Protein AF-A0A7S3PU20-F1 (afdb_monomer_lite)

Organism: NCBI:txid122233

Foldseek 3Di:
DDDDDDDDDDDPDPPPPPPPPPDDPPPPPPPPPPPDPVPPVLVVVVVCCVPVVLVVVVCLQDPDPPDDPVSVVVNVVVVVVLVVVVVVVPVVPDCAPPEEEDACCRVPSNPVVCVVVVHNYHYHHRD

Structure (mmCIF, N/CA/C/O backbone):
data_AF-A0A7S3PU20-F1
#
_entry.id   AF-A0A7S3PU20-F1
#
loop_
_atom_site.group_PDB
_atom_site.id
_atom_site.type_symbol
_atom_site.label_atom_id
_atom_site.label_alt_id
_atom_site.label_comp_id
_atom_site.label_asym_id
_atom_site.label_entity_id
_atom_site.label_seq_id
_atom_site.pdbx_PDB_ins_code
_atom_site.Cartn_x
_atom_site.Cartn_y
_atom_site.Cartn_z
_atom_site.occupancy
_atom_site.B_iso_or_equiv
_atom_site.auth_seq_id
_atom_site.auth_comp_id
_atom_site.auth_asym_id
_atom_site.auth_atom_id
_atom_site.pdbx_PDB_model_num
ATOM 1 N N . ARG A 1 1 ? -43.996 -75.171 5.728 1.00 38.72 1 ARG A N 1
ATOM 2 C CA . ARG A 1 1 ? -42.968 -76.226 5.540 1.00 38.72 1 ARG A CA 1
ATOM 3 C C . ARG A 1 1 ? -42.062 -75.806 4.386 1.00 38.72 1 ARG A C 1
ATOM 5 O O . ARG A 1 1 ? -42.608 -75.456 3.356 1.00 38.72 1 ARG A O 1
ATOM 12 N N . ASN A 1 2 ? -40.746 -75.814 4.627 1.00 36.97 2 ASN A N 1
ATOM 13 C CA . ASN A 1 2 ? -39.584 -75.860 3.713 1.00 36.97 2 ASN A CA 1
ATOM 14 C C . ASN A 1 2 ? -39.612 -75.040 2.405 1.00 36.97 2 ASN A C 1
ATOM 16 O O . ASN A 1 2 ? -40.408 -75.310 1.523 1.00 36.97 2 ASN A O 1
ATOM 20 N N . LYS A 1 3 ? -38.802 -73.985 2.243 1.00 40.34 3 LYS A N 1
ATOM 21 C CA . LYS A 1 3 ? -37.323 -73.905 2.101 1.00 40.34 3 LYS A CA 1
ATOM 22 C C . LYS A 1 3 ? -36.847 -74.130 0.649 1.00 40.34 3 LYS A C 1
ATOM 24 O O . LYS A 1 3 ? -36.732 -75.261 0.204 1.00 40.34 3 LYS A O 1
ATOM 29 N N . MET A 1 4 ? -36.484 -72.993 0.036 1.00 46.97 4 MET A N 1
ATOM 30 C CA . MET A 1 4 ? -35.419 -72.724 -0.950 1.00 46.97 4 MET A CA 1
ATOM 31 C C . MET A 1 4 ? -35.472 -73.375 -2.340 1.00 46.97 4 MET A C 1
ATOM 33 O O . MET A 1 4 ? -35.469 -74.593 -2.466 1.00 46.97 4 MET A O 1
ATOM 37 N N . LYS A 1 5 ? -35.280 -72.533 -3.367 1.00 44.94 5 LYS A N 1
ATOM 38 C CA . LYS A 1 5 ? -34.166 -72.645 -4.327 1.00 44.94 5 LYS A CA 1
ATOM 39 C C . LYS A 1 5 ? -33.884 -71.287 -4.980 1.00 44.94 5 LYS A C 1
ATOM 41 O O . LYS A 1 5 ? -34.787 -70.597 -5.434 1.00 44.94 5 LYS A O 1
ATOM 46 N N . SER A 1 6 ? -32.610 -70.928 -4.928 1.00 40.78 6 SER A N 1
ATOM 47 C CA . SER A 1 6 ? -31.978 -69.694 -5.375 1.00 40.78 6 SER A CA 1
ATOM 48 C C . SER A 1 6 ? -31.978 -69.542 -6.895 1.00 40.78 6 SER A C 1
ATOM 50 O O . SER A 1 6 ? -31.808 -70.529 -7.604 1.00 40.78 6 SER A O 1
ATOM 52 N N . SER A 1 7 ? -31.998 -68.302 -7.383 1.00 41.12 7 SER A N 1
ATOM 53 C CA . SER A 1 7 ? -31.141 -67.924 -8.508 1.00 41.12 7 SER A CA 1
ATOM 54 C C . SER A 1 7 ? -30.843 -66.430 -8.432 1.00 41.12 7 SER A C 1
ATOM 56 O O . SER A 1 7 ? -31.746 -65.600 -8.373 1.00 41.12 7 SER A O 1
ATOM 58 N N . VAL A 1 8 ? -29.558 -66.121 -8.313 1.00 41.16 8 VAL A N 1
ATOM 59 C CA . VAL A 1 8 ? -29.005 -64.795 -8.050 1.00 41.16 8 VAL A CA 1
ATOM 60 C C . VAL A 1 8 ? -28.759 -64.139 -9.405 1.00 41.16 8 VAL A C 1
ATOM 62 O O . VAL A 1 8 ? -27.911 -64.603 -10.161 1.00 41.16 8 VAL A O 1
ATOM 65 N N . VAL A 1 9 ? -29.504 -63.085 -9.737 1.00 42.69 9 VAL A N 1
ATOM 66 C CA . VAL A 1 9 ? -29.208 -62.240 -10.902 1.00 42.69 9 VAL A CA 1
ATOM 67 C C . VAL A 1 9 ? -28.215 -61.180 -10.438 1.00 42.69 9 VAL A C 1
ATOM 69 O O . VAL A 1 9 ? -28.574 -60.249 -9.722 1.00 42.69 9 VAL A O 1
ATOM 72 N N . ALA A 1 10 ? -26.944 -61.361 -10.789 1.00 41.81 10 ALA A N 1
ATOM 73 C CA . ALA A 1 10 ? -25.900 -60.382 -10.528 1.00 41.81 10 ALA A CA 1
ATOM 74 C C . ALA A 1 10 ? -26.057 -59.195 -11.495 1.00 41.81 10 ALA A C 1
ATOM 76 O O . ALA A 1 10 ? -25.737 -59.303 -12.677 1.00 41.81 10 ALA A O 1
ATOM 77 N N . LEU A 1 11 ? -26.551 -58.058 -10.994 1.00 42.34 11 LEU A N 1
ATOM 78 C CA . LEU A 1 11 ? -26.377 -56.767 -11.658 1.00 42.34 11 LEU A CA 1
ATOM 79 C C . LEU A 1 11 ? -24.912 -56.342 -11.493 1.00 42.34 11 LEU A C 1
ATOM 81 O O . LEU A 1 11 ? -24.492 -55.940 -10.408 1.00 42.34 11 LEU A O 1
ATOM 85 N N . ALA A 1 12 ? -24.132 -56.420 -12.568 1.00 42.69 12 ALA A N 1
ATOM 86 C CA . ALA A 1 12 ? -22.833 -55.769 -12.638 1.00 42.69 12 ALA A CA 1
ATOM 87 C C . ALA A 1 12 ? -23.054 -54.262 -12.850 1.00 42.69 1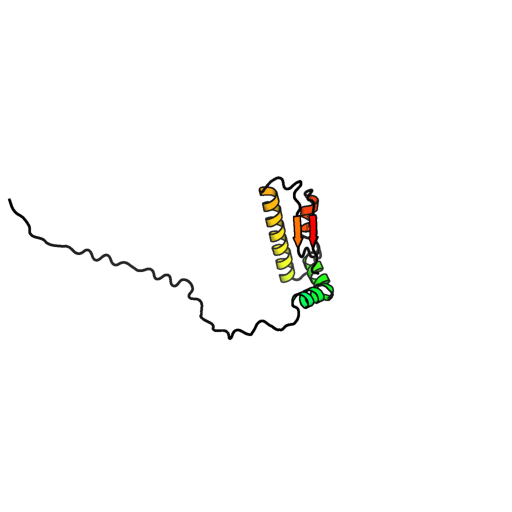2 ALA A C 1
ATOM 89 O O . ALA A 1 12 ? -23.263 -53.802 -13.971 1.00 42.69 12 ALA A O 1
ATOM 90 N N . LEU A 1 13 ? -23.046 -53.489 -11.763 1.00 45.44 13 LEU A N 1
ATOM 91 C CA . LEU A 1 13 ? -22.898 -52.039 -11.840 1.00 45.44 13 LEU A CA 1
ATOM 92 C C . LEU A 1 13 ? -21.438 -51.744 -12.198 1.00 45.44 13 LEU A C 1
ATOM 94 O O . LEU A 1 13 ? -20.536 -51.931 -11.382 1.00 45.44 13 LEU A O 1
ATOM 98 N N . ALA A 1 14 ? -21.203 -51.320 -13.437 1.00 44.94 14 ALA A N 1
ATOM 99 C CA . ALA A 1 14 ? -19.927 -50.763 -13.852 1.00 44.94 14 ALA A CA 1
ATOM 100 C C . ALA A 1 14 ? -19.743 -49.406 -13.157 1.00 44.94 14 ALA A C 1
ATOM 102 O O . ALA A 1 14 ? -20.258 -48.384 -13.607 1.00 44.94 14 ALA A O 1
ATOM 103 N N . SER A 1 15 ? -19.035 -49.399 -12.030 1.00 46.09 15 SER A N 1
ATOM 104 C CA . SER A 1 15 ? -18.552 -48.167 -11.414 1.00 46.09 15 SER A CA 1
ATOM 105 C C . SER A 1 15 ? -17.508 -47.547 -12.340 1.00 46.09 15 SER A C 1
ATOM 107 O O . SER A 1 15 ? -16.360 -47.984 -12.374 1.00 46.09 15 SER A O 1
ATOM 109 N N . ILE A 1 16 ? -17.906 -46.533 -13.108 1.00 50.09 16 ILE A N 1
ATOM 110 C CA . ILE A 1 16 ? -16.966 -45.618 -13.757 1.00 50.09 16 ILE A CA 1
ATOM 111 C C . ILE A 1 16 ? -16.264 -44.863 -12.626 1.00 50.09 16 ILE A C 1
ATOM 113 O O . ILE A 1 16 ? -16.819 -43.942 -12.030 1.00 50.09 16 ILE A O 1
ATOM 117 N N . VAL A 1 17 ? -15.053 -45.301 -12.284 1.00 47.66 17 VAL A N 1
ATOM 118 C CA . VAL A 1 17 ? -14.143 -44.533 -11.437 1.00 47.66 17 VAL A CA 1
ATOM 119 C C . VAL A 1 17 ? -13.689 -43.344 -12.274 1.00 47.66 17 VAL A C 1
ATOM 121 O O . VAL A 1 17 ? -12.867 -43.483 -13.175 1.00 47.66 17 VAL A O 1
ATOM 124 N N . LEU A 1 18 ? -14.268 -42.176 -12.003 1.00 49.72 18 LEU A N 1
ATOM 125 C CA . LEU A 1 18 ? -13.752 -40.906 -12.488 1.00 49.72 18 LEU A CA 1
ATOM 126 C C . LEU A 1 18 ? -12.404 -40.685 -11.792 1.00 49.72 18 LEU A C 1
ATOM 128 O O . LEU A 1 18 ? -12.351 -40.284 -10.630 1.00 49.72 18 LEU A O 1
ATOM 132 N N . THR A 1 19 ? -11.310 -41.020 -12.471 1.00 49.06 19 THR A N 1
ATOM 133 C CA . THR A 1 19 ? -9.963 -40.691 -12.010 1.00 49.06 19 THR A CA 1
ATOM 134 C C . THR A 1 19 ? -9.830 -39.175 -12.019 1.00 49.06 19 THR A C 1
ATOM 136 O O . THR A 1 19 ? -9.686 -38.553 -13.071 1.00 49.06 19 THR A O 1
ATOM 139 N N . ALA A 1 20 ? -9.921 -38.573 -10.837 1.00 52.06 20 ALA A N 1
ATOM 140 C CA . ALA A 1 20 ? -9.459 -37.221 -10.603 1.00 52.06 20 ALA A CA 1
ATOM 141 C C . ALA A 1 20 ? -7.931 -37.221 -10.747 1.00 52.06 20 ALA A C 1
ATOM 143 O O . ALA A 1 20 ? -7.205 -37.304 -9.760 1.00 52.06 20 ALA A O 1
ATOM 144 N N . GLU A 1 21 ? -7.437 -37.108 -11.979 1.00 50.94 21 GLU A N 1
ATOM 145 C CA . GLU A 1 21 ? -6.078 -36.630 -12.267 1.00 50.94 21 GLU A CA 1
ATOM 146 C C . GLU A 1 21 ? -6.048 -35.121 -11.957 1.00 50.94 21 GLU A C 1
ATOM 148 O O . GLU A 1 21 ? -5.863 -34.259 -12.815 1.00 50.94 21 GLU A O 1
ATOM 153 N N . GLY A 1 22 ? -6.353 -34.784 -10.704 1.00 46.56 22 GLY A N 1
ATOM 154 C CA . GLY A 1 22 ? -6.150 -33.463 -10.155 1.00 46.56 22 GLY A CA 1
ATOM 155 C C . GLY A 1 22 ? -4.658 -33.298 -9.947 1.00 46.56 22 GLY A C 1
ATOM 156 O O . GLY A 1 22 ? -4.103 -33.928 -9.057 1.00 46.56 22 GLY A O 1
ATOM 157 N N . PHE A 1 23 ? -4.035 -32.477 -10.792 1.00 53.06 23 PHE A N 1
ATOM 158 C CA . PHE A 1 23 ? -2.769 -31.794 -10.527 1.00 53.06 23 PHE A CA 1
ATOM 159 C C . PHE A 1 23 ? -1.773 -32.616 -9.696 1.00 53.06 23 PHE A C 1
ATOM 161 O O . PHE A 1 23 ? -1.506 -32.304 -8.535 1.00 53.06 23 PHE A O 1
ATOM 168 N N . ALA A 1 24 ? -1.192 -33.658 -10.291 1.00 55.00 24 ALA A N 1
ATOM 169 C CA . ALA A 1 24 ? 0.023 -34.226 -9.730 1.00 55.00 24 ALA A CA 1
ATOM 170 C C . ALA A 1 24 ? 1.090 -33.112 -9.707 1.00 55.00 24 ALA A C 1
ATOM 172 O O . ALA A 1 24 ? 1.366 -32.527 -10.761 1.00 55.00 24 ALA A O 1
ATOM 173 N N . PRO A 1 25 ? 1.693 -32.767 -8.554 1.00 58.19 25 PRO A N 1
ATOM 174 C CA . PRO A 1 25 ? 2.832 -31.869 -8.567 1.00 58.19 25 PRO A CA 1
ATOM 175 C C . PRO A 1 25 ? 3.944 -32.560 -9.353 1.00 58.19 25 PRO A C 1
ATOM 177 O O . PRO A 1 25 ? 4.389 -33.653 -8.993 1.00 58.19 25 PRO A O 1
ATOM 180 N N . VAL A 1 26 ? 4.390 -31.931 -10.444 1.00 55.25 26 VAL A N 1
ATOM 181 C CA . VAL A 1 26 ? 5.640 -32.326 -11.088 1.00 55.25 26 VAL A CA 1
ATOM 182 C C . VAL A 1 26 ? 6.710 -32.249 -10.008 1.00 55.25 26 VAL A C 1
ATOM 184 O O . VAL A 1 26 ? 6.974 -31.190 -9.437 1.00 55.25 26 VAL A O 1
ATOM 187 N N . ASN A 1 27 ? 7.272 -33.402 -9.656 1.00 56.25 27 ASN A N 1
ATOM 188 C CA . ASN A 1 27 ? 8.331 -33.496 -8.669 1.00 56.25 27 ASN A CA 1
ATOM 189 C C . ASN A 1 27 ? 9.625 -33.028 -9.343 1.00 56.25 27 ASN A C 1
ATOM 191 O O . ASN A 1 27 ? 10.542 -33.807 -9.604 1.00 56.25 27 ASN A O 1
ATOM 195 N N . SER A 1 28 ? 9.676 -31.738 -9.679 1.00 51.03 28 SER A N 1
ATOM 196 C CA . SER A 1 28 ? 10.913 -31.039 -9.963 1.00 51.03 28 SER A CA 1
ATOM 197 C C . SER A 1 28 ? 11.670 -31.031 -8.651 1.00 51.03 28 SER A C 1
ATOM 199 O O . SER A 1 28 ? 11.496 -30.148 -7.816 1.00 51.03 28 SER A O 1
ATOM 201 N N . ARG A 1 29 ? 12.506 -32.049 -8.448 1.00 53.84 29 ARG A N 1
ATOM 202 C CA . ARG A 1 29 ? 13.607 -31.985 -7.494 1.00 53.84 29 ARG A CA 1
ATOM 203 C C . ARG A 1 29 ? 14.590 -30.945 -8.032 1.00 53.84 29 ARG A C 1
ATOM 205 O O . ARG A 1 29 ? 15.667 -31.277 -8.515 1.00 53.84 29 ARG A O 1
ATOM 212 N N . THR A 1 30 ? 14.185 -29.680 -8.007 1.00 53.69 30 THR A N 1
ATOM 213 C CA . THR A 1 30 ? 15.095 -28.553 -8.046 1.00 53.69 30 THR A CA 1
ATOM 214 C C . THR A 1 30 ? 15.973 -28.737 -6.829 1.00 53.69 30 THR A C 1
ATOM 216 O O . THR A 1 30 ? 15.510 -28.685 -5.691 1.00 53.69 30 THR A O 1
ATOM 219 N N . THR A 1 31 ? 17.235 -29.063 -7.091 1.00 58.16 31 THR A N 1
ATOM 220 C CA . THR A 1 31 ? 18.342 -28.930 -6.156 1.00 58.16 31 THR A CA 1
ATOM 221 C C . THR A 1 31 ? 18.056 -27.731 -5.266 1.00 58.16 31 THR A C 1
ATOM 223 O O . THR A 1 31 ? 18.013 -26.605 -5.763 1.00 58.16 31 THR A O 1
ATOM 226 N N . LEU A 1 32 ? 17.759 -27.985 -3.987 1.00 53.03 32 LEU A N 1
ATOM 227 C CA . LEU A 1 32 ? 17.544 -26.934 -3.007 1.00 53.03 32 LEU A CA 1
ATOM 228 C C . LEU A 1 32 ? 18.829 -26.120 -2.996 1.00 53.03 32 LEU A C 1
ATOM 230 O O . LEU A 1 32 ? 19.846 -26.546 -2.450 1.00 53.03 32 LEU A O 1
ATOM 234 N N . LYS A 1 33 ? 18.806 -24.978 -3.680 1.00 56.28 33 LYS A N 1
ATOM 235 C CA . LYS A 1 33 ? 19.851 -23.981 -3.550 1.00 56.28 33 LYS A CA 1
ATOM 236 C C . LYS A 1 33 ? 19.793 -23.586 -2.074 1.00 56.28 33 LYS A C 1
ATOM 238 O O . LYS A 1 33 ? 18.714 -23.180 -1.638 1.00 56.28 33 LYS A O 1
ATOM 243 N N . PRO A 1 34 ? 20.862 -23.772 -1.284 1.00 50.06 34 PRO A N 1
ATOM 244 C CA . PRO A 1 34 ? 20.847 -23.324 0.098 1.00 50.06 34 PRO A CA 1
ATOM 245 C C . PRO A 1 34 ? 20.485 -21.835 0.101 1.00 50.06 34 PRO A C 1
ATOM 247 O O . PRO A 1 34 ? 21.202 -21.009 -0.468 1.00 50.06 34 PRO A O 1
ATOM 250 N N 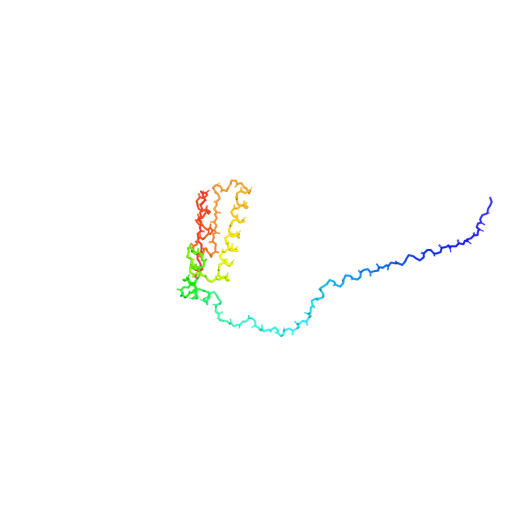. LEU A 1 35 ? 19.315 -21.519 0.664 1.00 56.88 35 LEU A N 1
ATOM 251 C CA . LEU A 1 35 ? 18.820 -20.161 0.859 1.00 56.88 35 LEU A CA 1
ATOM 252 C C . LEU A 1 35 ? 19.583 -19.566 2.039 1.00 56.88 35 LEU A C 1
ATOM 254 O O . LEU A 1 35 ? 19.091 -19.488 3.158 1.00 56.88 35 LEU A O 1
ATOM 258 N N . SER A 1 36 ? 20.845 -19.252 1.800 1.00 59.34 36 SER A N 1
ATOM 259 C CA . SER A 1 36 ? 21.668 -18.500 2.732 1.00 59.34 36 SER A CA 1
ATOM 260 C C . SER A 1 36 ? 22.819 -17.866 1.962 1.00 59.34 36 SER A C 1
ATOM 262 O O . SER A 1 36 ? 23.989 -18.177 2.183 1.00 59.34 36 SER A O 1
ATOM 264 N N . SER A 1 37 ? 22.503 -16.958 1.039 1.00 52.28 37 SER A N 1
ATOM 265 C CA . SER A 1 37 ? 23.376 -15.797 0.915 1.00 52.28 37 SER A CA 1
ATOM 266 C C . SER A 1 37 ? 23.123 -14.980 2.172 1.00 52.28 37 SER A C 1
ATOM 268 O O . SER A 1 37 ? 22.086 -14.349 2.296 1.00 52.28 37 SER A O 1
ATOM 270 N N . SER A 1 38 ? 24.037 -15.046 3.136 1.00 56.66 38 SER A N 1
ATOM 271 C CA . SER A 1 38 ? 24.012 -14.288 4.393 1.00 56.66 38 SER A CA 1
ATOM 272 C C . SER A 1 38 ? 24.246 -12.785 4.183 1.00 56.66 38 SER A C 1
ATOM 274 O O . SER A 1 38 ? 24.927 -12.136 4.979 1.00 56.66 38 SER A O 1
ATOM 276 N N . VAL A 1 39 ? 23.756 -12.239 3.072 1.00 57.22 39 VAL A N 1
ATOM 277 C CA . VAL A 1 39 ? 23.475 -10.816 2.988 1.00 57.22 39 VAL A CA 1
ATOM 278 C C . VAL A 1 39 ? 22.248 -10.628 3.869 1.00 57.22 39 VAL A C 1
ATOM 280 O O . VAL A 1 39 ? 21.312 -11.415 3.827 1.00 57.22 39 VAL A O 1
ATOM 283 N N . ASP A 1 40 ? 22.303 -9.659 4.770 1.00 80.75 40 ASP A N 1
ATOM 284 C CA . ASP A 1 40 ? 21.156 -9.316 5.596 1.00 80.75 40 ASP A CA 1
ATOM 285 C C . ASP A 1 40 ? 20.029 -8.823 4.672 1.00 80.75 40 ASP A C 1
ATOM 287 O O . ASP A 1 40 ? 20.042 -7.666 4.253 1.00 80.75 40 ASP A O 1
ATOM 291 N N . ASP A 1 41 ? 19.083 -9.704 4.320 1.00 83.19 41 ASP A N 1
ATOM 292 C CA . ASP A 1 41 ? 17.974 -9.416 3.395 1.00 83.19 41 ASP A CA 1
ATOM 293 C C . ASP A 1 41 ? 17.228 -8.130 3.788 1.00 83.19 41 ASP A C 1
ATOM 295 O O . ASP A 1 41 ? 16.791 -7.349 2.941 1.00 83.19 41 ASP A O 1
ATOM 299 N N . LYS A 1 42 ? 17.109 -7.862 5.098 1.00 84.56 42 LYS A N 1
ATOM 300 C CA . LYS A 1 42 ? 16.467 -6.639 5.598 1.00 84.56 42 LYS A CA 1
ATOM 301 C C . LYS A 1 42 ? 17.295 -5.404 5.278 1.00 84.56 42 LYS A C 1
ATOM 303 O O . LYS A 1 42 ? 16.722 -4.363 4.961 1.00 84.56 42 LYS A O 1
ATOM 308 N N . LYS A 1 43 ? 18.622 -5.509 5.359 1.00 86.69 43 LYS A N 1
ATOM 309 C CA . LYS A 1 43 ? 19.542 -4.431 4.993 1.00 86.69 43 LYS A CA 1
ATOM 310 C C . LYS A 1 43 ? 19.477 -4.139 3.498 1.00 86.69 43 LYS A C 1
ATOM 312 O O . LYS A 1 43 ? 19.389 -2.969 3.142 1.00 86.69 43 LYS A O 1
ATOM 317 N N . GLU A 1 44 ? 19.453 -5.164 2.651 1.00 86.62 44 GLU A N 1
ATOM 318 C CA . GLU A 1 44 ? 19.323 -4.992 1.197 1.00 86.62 44 GLU A CA 1
ATOM 319 C C . GLU A 1 44 ? 17.996 -4.312 0.832 1.00 86.62 44 GLU A C 1
ATOM 321 O O . GLU A 1 44 ? 17.984 -3.291 0.142 1.00 86.62 44 GLU A O 1
ATOM 326 N N . VAL A 1 45 ? 16.876 -4.809 1.367 1.00 87.56 45 VAL A N 1
ATOM 327 C CA . VAL A 1 45 ? 15.550 -4.212 1.144 1.00 87.56 45 VAL A CA 1
ATOM 328 C C . VAL A 1 45 ? 15.512 -2.766 1.647 1.00 87.56 45 VAL A C 1
ATOM 330 O O . VAL A 1 45 ? 15.011 -1.880 0.951 1.00 87.56 45 VAL A O 1
ATOM 333 N N . ARG A 1 46 ? 16.078 -2.491 2.828 1.00 88.25 46 ARG A N 1
ATOM 334 C CA . ARG A 1 46 ? 16.184 -1.130 3.371 1.00 88.25 46 ARG A CA 1
ATOM 335 C C . ARG A 1 46 ? 16.989 -0.218 2.452 1.00 88.25 46 ARG A C 1
ATOM 337 O O . ARG A 1 46 ? 16.566 0.905 2.199 1.00 88.25 46 ARG A O 1
ATOM 344 N N . GLU A 1 47 ? 18.145 -0.672 1.983 1.00 90.25 47 GLU A N 1
ATOM 345 C CA . GLU A 1 47 ? 19.020 0.112 1.114 1.00 90.25 47 GLU A CA 1
ATOM 346 C C . GLU A 1 47 ? 18.349 0.410 -0.230 1.00 90.25 47 GLU A C 1
ATOM 348 O O . GLU A 1 47 ? 18.357 1.557 -0.680 1.00 90.25 47 GLU A O 1
ATOM 353 N N . TYR A 1 48 ? 17.662 -0.576 -0.811 1.00 89.06 48 TYR A N 1
ATOM 354 C CA . TYR A 1 48 ? 16.860 -0.386 -2.015 1.00 89.06 48 TYR A CA 1
ATOM 355 C C . TYR A 1 48 ? 15.783 0.690 -1.819 1.00 89.06 48 TYR A C 1
ATOM 357 O O . TYR A 1 48 ? 15.703 1.637 -2.605 1.00 89.06 48 TYR A O 1
ATOM 365 N N . PHE A 1 49 ? 14.984 0.591 -0.752 1.00 89.75 49 PHE A N 1
ATOM 366 C CA . PHE A 1 49 ? 13.928 1.564 -0.465 1.00 89.75 49 PHE A CA 1
ATOM 367 C C . PHE A 1 49 ? 14.439 2.915 0.051 1.00 89.75 49 PHE A C 1
ATOM 369 O O . PHE A 1 49 ? 13.653 3.851 0.057 1.00 89.75 49 PHE A O 1
ATOM 376 N N . ASN A 1 50 ? 15.702 3.058 0.460 1.00 88.12 50 ASN A N 1
ATOM 377 C CA . ASN A 1 50 ? 16.290 4.356 0.826 1.00 88.12 50 ASN A CA 1
ATOM 378 C C . ASN A 1 50 ? 16.931 5.087 -0.362 1.00 88.12 50 ASN A C 1
ATOM 380 O O . ASN A 1 50 ? 17.132 6.296 -0.285 1.00 88.12 50 ASN A O 1
ATOM 384 N N . ASN A 1 51 ? 17.245 4.366 -1.439 1.00 89.12 51 ASN A N 1
ATOM 385 C CA . ASN A 1 51 ? 17.836 4.921 -2.649 1.00 89.12 51 ASN A CA 1
ATOM 386 C C . ASN A 1 51 ? 16.786 4.970 -3.774 1.00 89.12 51 ASN A C 1
ATOM 388 O O . ASN A 1 51 ? 15.817 5.728 -3.720 1.00 89.12 51 ASN A O 1
ATOM 392 N N . GLU A 1 52 ? 16.958 4.153 -4.810 1.00 85.75 52 GLU A N 1
ATOM 393 C CA . GLU A 1 52 ? 16.151 4.213 -6.031 1.00 85.75 52 GLU A CA 1
ATOM 394 C C . GLU A 1 52 ? 14.717 3.706 -5.841 1.00 85.75 52 GLU A C 1
ATOM 396 O O . GLU A 1 52 ? 13.787 4.186 -6.499 1.00 85.75 52 GLU A O 1
ATOM 401 N N . GLY A 1 53 ? 14.522 2.745 -4.935 1.00 85.94 53 GLY A N 1
ATOM 402 C CA . GLY A 1 53 ? 13.234 2.110 -4.690 1.00 85.94 53 GLY A CA 1
ATOM 403 C C . GLY A 1 53 ? 12.178 3.110 -4.235 1.00 85.94 53 GLY A C 1
ATOM 404 O O . GLY A 1 53 ? 11.056 3.064 -4.739 1.00 85.94 53 GLY A O 1
ATOM 405 N N . PHE A 1 54 ? 12.530 4.060 -3.358 1.00 86.75 54 PHE A N 1
ATOM 406 C CA . PHE A 1 54 ? 11.566 5.041 -2.852 1.00 86.75 54 PHE A CA 1
ATOM 407 C C . PHE A 1 54 ? 10.891 5.812 -3.980 1.00 86.75 54 PHE A C 1
ATOM 409 O O . PHE A 1 54 ? 9.670 5.798 -4.086 1.00 86.75 54 PHE A O 1
ATOM 416 N N . ASN A 1 55 ? 11.678 6.448 -4.850 1.00 86.25 55 ASN A N 1
ATOM 417 C CA . ASN A 1 55 ? 11.149 7.302 -5.912 1.00 86.25 55 ASN A CA 1
ATOM 418 C C . ASN A 1 55 ? 10.304 6.503 -6.904 1.00 86.25 55 ASN A C 1
ATOM 420 O O . ASN A 1 55 ? 9.257 6.968 -7.356 1.00 86.25 55 ASN A O 1
ATOM 424 N N . ARG A 1 56 ? 10.736 5.278 -7.209 1.00 88.88 56 ARG A N 1
ATOM 425 C CA . ARG A 1 56 ? 10.065 4.399 -8.163 1.00 88.88 56 ARG A CA 1
ATOM 426 C C . ARG A 1 56 ? 8.701 3.943 -7.639 1.00 88.88 56 ARG A C 1
ATOM 428 O O . ARG A 1 56 ? 7.710 4.063 -8.353 1.00 88.88 56 ARG A O 1
ATOM 435 N N . TRP A 1 57 ? 8.633 3.505 -6.383 1.00 88.06 57 TRP A N 1
ATOM 436 C CA . TRP A 1 57 ? 7.376 3.109 -5.739 1.00 88.06 57 TRP A CA 1
ATOM 437 C C . TRP A 1 57 ? 6.488 4.308 -5.393 1.00 88.06 57 TRP A C 1
ATOM 439 O O . TRP A 1 57 ? 5.275 4.230 -5.556 1.00 88.06 57 TRP A O 1
ATOM 449 N N . ASN A 1 58 ? 7.069 5.445 -5.004 1.00 87.44 58 ASN A N 1
ATOM 450 C CA . ASN A 1 58 ? 6.328 6.686 -4.787 1.00 87.44 58 ASN A CA 1
ATOM 451 C C . ASN A 1 58 ? 5.657 7.174 -6.077 1.00 87.44 58 ASN A C 1
ATOM 453 O O . ASN A 1 58 ? 4.528 7.639 -6.023 1.00 87.44 58 ASN A O 1
ATOM 457 N N . LYS A 1 59 ? 6.308 7.020 -7.239 1.00 88.38 59 LYS A N 1
ATOM 458 C CA . LYS A 1 59 ? 5.693 7.325 -8.539 1.00 88.38 59 LYS A CA 1
ATOM 459 C C .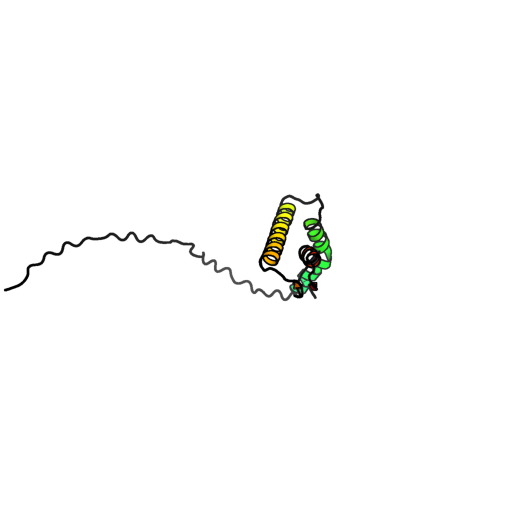 LYS A 1 59 ? 4.533 6.380 -8.862 1.00 88.38 59 LYS A C 1
ATOM 461 O O . LYS A 1 59 ? 3.484 6.823 -9.316 1.00 88.38 59 LYS A O 1
ATOM 466 N N . ILE A 1 60 ? 4.700 5.082 -8.603 1.00 86.81 60 ILE A N 1
ATOM 467 C CA . ILE A 1 60 ? 3.633 4.091 -8.811 1.00 86.81 60 ILE A CA 1
ATOM 468 C C . ILE A 1 60 ? 2.439 4.369 -7.894 1.00 86.81 60 ILE A C 1
ATOM 470 O O . ILE A 1 60 ? 1.313 4.159 -8.310 1.00 86.81 60 ILE A O 1
ATOM 474 N N . TYR A 1 61 ? 2.642 4.882 -6.684 1.00 85.62 61 TYR A N 1
ATOM 475 C CA . TYR A 1 61 ? 1.549 5.152 -5.743 1.00 85.62 61 TYR A CA 1
ATOM 476 C C . TYR A 1 61 ? 1.078 6.613 -5.702 1.00 85.62 61 TYR A C 1
ATOM 478 O O . TYR A 1 61 ? 0.259 6.951 -4.853 1.00 85.62 61 TYR A O 1
ATOM 486 N N . SER A 1 62 ? 1.585 7.476 -6.585 1.00 84.69 62 SER A N 1
ATOM 487 C CA . SER A 1 62 ? 1.127 8.861 -6.727 1.00 84.69 62 SER A CA 1
ATOM 488 C C . SER A 1 62 ? 0.165 9.032 -7.902 1.00 84.69 62 SER A C 1
ATOM 490 O O . SER A 1 62 ? 0.083 8.178 -8.783 1.00 84.69 62 SER A O 1
ATOM 492 N N . GLU A 1 63 ? -0.480 10.197 -7.966 1.00 78.19 63 GLU A N 1
ATOM 493 C CA . GLU A 1 63 ? -1.369 10.633 -9.059 1.00 78.19 63 GLU A CA 1
ATOM 494 C C . GLU A 1 63 ? -0.620 10.985 -10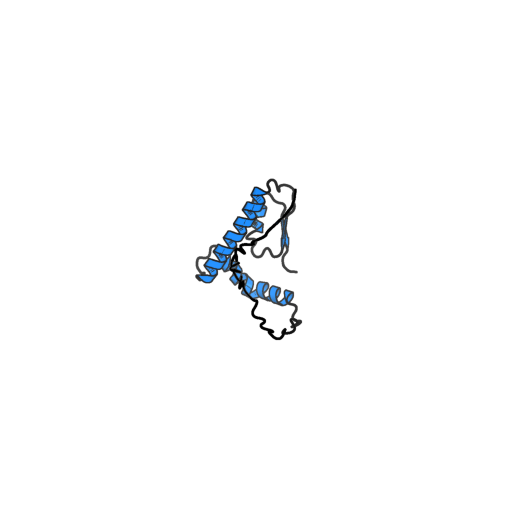.363 1.00 78.19 63 GLU A C 1
ATOM 496 O O . GLU A 1 63 ? -1.114 11.738 -11.194 1.00 78.19 63 GLU A O 1
ATOM 501 N N . SER A 1 64 ? 0.621 10.520 -10.540 1.00 81.88 64 SER A N 1
ATOM 502 C CA . SER A 1 64 ? 1.393 10.799 -11.751 1.00 81.88 64 SER A CA 1
ATOM 503 C C . SER A 1 64 ? 0.910 9.929 -12.914 1.00 81.88 64 SER A C 1
ATOM 505 O O . SER A 1 64 ? 0.947 8.695 -12.831 1.00 81.88 64 SER A O 1
ATOM 507 N N . ASP A 1 65 ? 0.566 10.575 -14.027 1.00 77.00 65 ASP A N 1
ATOM 508 C CA . ASP A 1 65 ? 0.208 9.917 -15.294 1.00 77.00 65 ASP A CA 1
ATOM 509 C C . ASP A 1 65 ? 1.419 9.307 -16.023 1.00 77.00 65 ASP A C 1
ATOM 511 O O . ASP A 1 65 ? 1.280 8.561 -16.989 1.00 77.00 65 ASP A O 1
ATOM 515 N N . GLU A 1 66 ? 2.638 9.581 -15.557 1.00 83.38 66 GLU A N 1
ATOM 516 C CA . GLU A 1 66 ? 3.876 9.119 -16.185 1.00 83.38 66 GLU A CA 1
ATOM 517 C C . GLU A 1 66 ? 4.305 7.719 -15.706 1.00 83.38 66 GLU A C 1
ATOM 519 O O . GLU A 1 66 ? 5.445 7.505 -15.264 1.00 83.38 66 GLU A O 1
ATOM 524 N N . VAL A 1 67 ? 3.397 6.754 -15.781 1.00 88.75 67 VAL A N 1
ATOM 525 C CA . VAL A 1 67 ? 3.679 5.342 -15.503 1.00 88.75 67 VAL A CA 1
ATOM 526 C C . VAL A 1 67 ? 3.370 4.483 -16.720 1.00 88.75 67 VAL A C 1
ATOM 528 O O . VAL A 1 67 ? 2.521 4.814 -17.541 1.00 88.75 67 VAL A O 1
ATOM 531 N N . ASN A 1 68 ? 4.088 3.372 -16.865 1.00 91.31 68 ASN A N 1
ATOM 532 C CA . ASN A 1 68 ? 3.783 2.417 -17.932 1.00 91.31 68 ASN A CA 1
ATOM 533 C C . ASN A 1 68 ? 2.559 1.553 -17.577 1.00 91.31 68 ASN A C 1
ATOM 535 O O . ASN A 1 68 ? 2.107 1.539 -16.435 1.00 91.31 68 ASN A O 1
ATOM 539 N N . SER A 1 69 ? 2.048 0.789 -18.545 1.00 90.69 69 SER A N 1
ATOM 540 C CA . SER A 1 69 ? 0.850 -0.045 -18.364 1.00 90.69 69 SER A CA 1
ATOM 541 C C . SER A 1 69 ? 0.969 -1.073 -17.234 1.00 90.69 69 SER A C 1
ATOM 543 O O . SER A 1 69 ? 0.011 -1.278 -16.501 1.00 90.69 69 SER A O 1
ATOM 545 N N . VAL A 1 70 ? 2.143 -1.682 -17.042 1.00 93.06 70 VAL A N 1
ATOM 546 C CA . VAL A 1 70 ? 2.381 -2.641 -15.948 1.00 93.06 70 VAL A CA 1
ATOM 547 C C . VAL A 1 70 ? 2.383 -1.935 -14.590 1.00 93.06 70 VAL A C 1
ATOM 549 O O . VAL A 1 70 ? 1.843 -2.442 -13.617 1.00 93.06 70 VAL A O 1
ATOM 552 N N . GLN A 1 71 ? 2.982 -0.750 -14.505 1.00 90.44 71 GLN A N 1
ATOM 553 C CA . GLN A 1 71 ? 2.983 0.065 -13.289 1.00 90.44 71 GLN A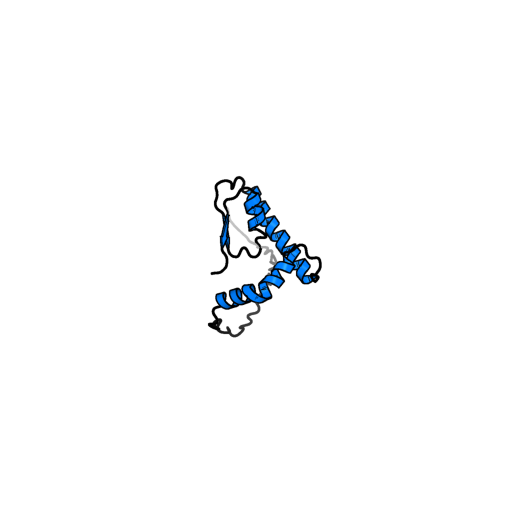 CA 1
ATOM 554 C C . GLN A 1 71 ? 1.588 0.589 -12.947 1.00 90.44 71 GLN A C 1
ATOM 556 O O . GLN A 1 71 ? 1.257 0.669 -11.766 1.00 90.44 71 GLN A O 1
ATOM 561 N N . LEU A 1 72 ? 0.784 0.920 -13.959 1.00 91.44 72 LEU A N 1
ATOM 562 C CA . LEU A 1 72 ? -0.613 1.297 -13.780 1.00 91.44 72 LEU A CA 1
ATOM 563 C C . LEU A 1 72 ? -1.435 0.119 -13.243 1.00 91.44 72 LEU A C 1
ATOM 565 O O . LEU A 1 72 ? -2.138 0.285 -12.257 1.00 91.44 72 LEU A O 1
ATOM 569 N N . ASP A 1 73 ? -1.261 -1.084 -13.794 1.00 93.38 73 ASP A N 1
ATOM 570 C CA . ASP A 1 73 ? -1.913 -2.298 -13.277 1.00 93.38 73 ASP A CA 1
ATOM 571 C C . ASP A 1 73 ? -1.521 -2.582 -11.812 1.00 93.38 73 ASP A C 1
ATOM 573 O O . ASP A 1 73 ? -2.370 -2.874 -10.968 1.00 93.38 73 ASP A O 1
ATOM 577 N N . ILE A 1 74 ? -0.241 -2.385 -11.463 1.00 93.06 74 ILE A N 1
ATOM 578 C CA . ILE A 1 74 ? 0.231 -2.466 -10.070 1.00 93.06 74 ILE A CA 1
ATOM 579 C C . ILE A 1 74 ? -0.450 -1.407 -9.190 1.00 93.06 74 ILE A C 1
ATOM 581 O O . ILE A 1 74 ? -0.855 -1.721 -8.068 1.00 93.06 74 ILE A O 1
ATOM 585 N N . ARG A 1 75 ? -0.574 -0.162 -9.668 1.00 93.31 75 ARG A N 1
ATOM 586 C CA . ARG A 1 75 ? -1.247 0.929 -8.945 1.00 93.31 75 ARG A CA 1
ATOM 587 C C . ARG A 1 75 ? -2.712 0.587 -8.688 1.00 93.31 75 ARG A C 1
ATOM 589 O O . ARG A 1 75 ? -3.157 0.669 -7.542 1.00 93.31 75 ARG A O 1
ATOM 596 N N . ASP A 1 76 ? -3.427 0.153 -9.717 1.00 94.00 76 ASP A N 1
ATOM 597 C CA . ASP A 1 76 ? -4.852 -0.164 -9.642 1.00 94.00 76 ASP A CA 1
ATOM 598 C C . ASP A 1 76 ? -5.098 -1.372 -8.731 1.00 94.00 76 ASP A C 1
ATOM 600 O O . ASP A 1 76 ? -5.942 -1.315 -7.831 1.00 94.00 76 ASP A O 1
ATOM 604 N N . GLY A 1 77 ? -4.309 -2.442 -8.877 1.00 95.75 77 GLY A N 1
ATOM 605 C CA . GLY A 1 77 ? -4.378 -3.616 -8.003 1.00 95.75 77 GLY A CA 1
ATOM 606 C C . GLY A 1 77 ? -4.049 -3.296 -6.537 1.00 95.75 77 GLY A C 1
ATOM 607 O O . GLY A 1 77 ? -4.706 -3.799 -5.615 1.00 95.75 77 GLY A O 1
ATOM 608 N N . HIS A 1 78 ? -3.079 -2.410 -6.292 1.00 95.31 78 HIS A N 1
ATOM 609 C CA . HIS A 1 78 ? -2.782 -1.912 -4.947 1.00 95.31 78 HIS A CA 1
ATOM 610 C C . HIS A 1 78 ? -3.954 -1.102 -4.372 1.00 95.31 78 HIS A C 1
ATOM 612 O O . HIS A 1 78 ? -4.358 -1.334 -3.229 1.00 95.31 78 HIS A O 1
ATOM 618 N N . GLY A 1 79 ? -4.549 -0.213 -5.174 1.00 93.31 79 GLY A N 1
ATOM 619 C CA . GLY A 1 79 ? -5.738 0.555 -4.803 1.00 93.31 79 GLY A CA 1
ATOM 620 C C . GLY A 1 79 ? -6.920 -0.340 -4.426 1.00 93.31 79 GLY A C 1
ATOM 621 O O . GLY A 1 79 ? -7.524 -0.151 -3.369 1.00 93.31 79 GLY A O 1
ATOM 622 N N . GLN A 1 80 ? -7.196 -1.381 -5.217 1.00 96.62 80 GLN A N 1
ATOM 623 C CA . GLN A 1 80 ? -8.227 -2.381 -4.907 1.00 96.62 80 GLN A CA 1
ATOM 624 C C . GLN A 1 80 ? -7.958 -3.097 -3.577 1.00 96.62 80 GLN A C 1
ATOM 626 O O . GLN A 1 80 ? -8.879 -3.318 -2.787 1.00 96.62 80 GLN A O 1
ATOM 631 N N . THR A 1 81 ? -6.694 -3.430 -3.301 1.00 96.06 81 THR A N 1
ATOM 632 C CA . THR A 1 81 ? -6.298 -4.067 -2.037 1.00 96.06 81 THR A CA 1
ATOM 633 C C . THR A 1 81 ? -6.564 -3.148 -0.845 1.00 96.06 81 THR A C 1
ATOM 635 O O . THR A 1 81 ? -7.139 -3.594 0.149 1.00 96.06 81 THR A O 1
ATOM 638 N N . ILE A 1 82 ? -6.207 -1.863 -0.949 1.00 94.44 82 ILE A N 1
ATOM 639 C CA . ILE A 1 82 ? -6.491 -0.868 0.096 1.00 94.44 82 ILE A CA 1
ATOM 640 C C . ILE A 1 82 ? -7.992 -0.757 0.334 1.00 94.44 82 ILE A C 1
ATOM 642 O O . ILE A 1 82 ? -8.426 -0.863 1.479 1.00 94.44 82 ILE A O 1
ATOM 646 N N . GLN A 1 83 ? -8.784 -0.595 -0.728 1.00 94.56 83 GLN A N 1
ATOM 647 C CA . GLN A 1 83 ? -10.236 -0.461 -0.606 1.00 94.56 83 GLN A CA 1
ATOM 648 C C . GLN A 1 83 ? -10.863 -1.680 0.065 1.00 94.56 83 GLN A C 1
ATOM 650 O O . GLN A 1 83 ? -11.687 -1.539 0.961 1.00 94.56 83 GLN A O 1
ATOM 655 N N . LYS A 1 84 ? -10.409 -2.887 -0.279 1.00 95.75 84 LYS A N 1
ATOM 656 C CA . LYS A 1 84 ? -10.883 -4.112 0.368 1.00 95.75 84 LYS A CA 1
ATOM 657 C C . LYS A 1 84 ? -10.620 -4.116 1.877 1.00 95.75 84 LYS A C 1
ATOM 659 O O . LYS A 1 84 ? -11.502 -4.495 2.641 1.00 95.75 84 LYS A O 1
ATOM 664 N N . ILE A 1 85 ? -9.433 -3.678 2.301 1.00 92.69 85 ILE A N 1
ATOM 665 C CA . ILE A 1 85 ? -9.077 -3.583 3.724 1.00 92.69 85 ILE A CA 1
ATOM 666 C C . ILE A 1 85 ? -9.929 -2.522 4.424 1.00 92.69 85 ILE A C 1
ATOM 668 O O . ILE A 1 85 ? -10.416 -2.775 5.523 1.00 92.69 85 ILE A O 1
ATOM 672 N N . LEU A 1 86 ? -10.113 -1.349 3.812 1.00 91.31 86 LEU A N 1
ATOM 673 C CA . LEU A 1 86 ? -10.951 -0.289 4.376 1.00 91.31 86 LEU A CA 1
ATOM 674 C C . LEU A 1 86 ? -12.399 -0.760 4.540 1.00 91.31 86 LEU A C 1
ATOM 676 O O . LEU A 1 86 ? -12.946 -0.602 5.626 1.00 91.31 86 LEU A O 1
ATOM 680 N N . ASN A 1 87 ? -12.955 -1.435 3.533 1.00 92.94 87 ASN A N 1
ATOM 681 C CA . ASN A 1 87 ? -14.305 -1.994 3.586 1.00 92.94 87 ASN A CA 1
ATOM 682 C C . ASN A 1 87 ? -14.450 -3.016 4.719 1.00 92.94 87 ASN A C 1
ATOM 684 O O . ASN A 1 87 ? -15.356 -2.887 5.527 1.00 92.94 87 ASN A O 1
ATOM 688 N N . TRP A 1 88 ? -13.518 -3.968 4.865 1.00 92.19 88 TRP A N 1
ATOM 689 C CA . TRP A 1 88 ? -13.544 -4.911 5.997 1.00 92.19 88 TRP A CA 1
ATOM 690 C C . TRP A 1 88 ? -13.538 -4.205 7.348 1.00 92.19 88 TRP A C 1
ATOM 692 O O . TRP A 1 88 ? -14.222 -4.593 8.288 1.00 92.19 88 TRP A O 1
ATOM 702 N N . VAL A 1 89 ? -12.745 -3.147 7.437 1.00 88.69 89 VAL A N 1
ATOM 703 C CA . VAL A 1 89 ? -12.592 -2.353 8.645 1.00 88.69 89 VAL A CA 1
ATOM 704 C C . VAL A 1 89 ? -13.838 -1.499 8.941 1.00 88.69 89 VAL A C 1
ATOM 706 O O . VAL A 1 89 ? -14.061 -1.152 10.103 1.00 88.69 89 VAL A O 1
ATOM 709 N N . GLU A 1 90 ? -14.619 -1.131 7.927 1.00 87.06 90 GLU A N 1
ATOM 710 C CA . GLU A 1 90 ? -15.934 -0.495 8.073 1.00 87.06 90 GLU A CA 1
ATOM 711 C C . GLU A 1 90 ? -17.016 -1.515 8.449 1.00 87.06 90 GLU A C 1
ATOM 713 O O . GLU A 1 90 ? -17.784 -1.263 9.381 1.00 87.06 90 GLU A O 1
ATOM 718 N N . ASP A 1 91 ? -17.022 -2.676 7.788 1.00 89.38 91 ASP A N 1
ATOM 719 C CA . ASP A 1 91 ? -17.972 -3.776 7.991 1.00 89.38 91 ASP A CA 1
ATOM 720 C C . ASP A 1 91 ? -17.880 -4.368 9.406 1.00 89.38 91 ASP A C 1
ATOM 722 O O . ASP A 1 91 ? -18.902 -4.629 10.045 1.00 89.38 91 ASP A O 1
ATOM 726 N N . ASP A 1 92 ? -16.662 -4.510 9.941 1.00 83.56 92 ASP A N 1
ATOM 727 C CA . ASP A 1 92 ? -16.407 -4.950 11.321 1.00 83.56 92 ASP A CA 1
ATOM 728 C C . ASP A 1 92 ? -16.922 -3.944 12.379 1.00 83.56 92 ASP A C 1
ATOM 730 O O . ASP A 1 92 ? -16.914 -4.218 13.588 1.00 83.56 92 ASP A O 1
ATOM 734 N N . GLY A 1 93 ? -17.384 -2.765 11.954 1.00 73.69 93 GLY A N 1
ATOM 735 C CA . GLY A 1 93 ? -18.014 -1.766 12.804 1.00 73.69 93 GLY A CA 1
ATOM 736 C C . GLY A 1 93 ? -17.027 -0.903 13.593 1.00 73.69 93 GLY A C 1
ATOM 737 O O . GLY A 1 93 ? -15.914 -0.603 13.167 1.00 73.69 93 GLY A O 1
ATOM 738 N N . ASN A 1 94 ? -17.467 -0.399 14.754 1.00 67.50 94 ASN A N 1
ATOM 739 C CA . ASN A 1 94 ? -16.813 0.717 15.437 1.00 67.50 94 ASN A CA 1
ATOM 740 C C . ASN A 1 94 ? -15.388 0.387 15.920 1.00 67.50 94 ASN A C 1
ATOM 742 O O . ASN A 1 94 ? -15.180 -0.139 17.015 1.00 67.50 94 ASN A O 1
ATOM 746 N N . ILE A 1 95 ? -14.387 0.776 15.130 1.00 72.00 95 ILE A N 1
ATOM 747 C CA . ILE A 1 95 ? -12.986 0.700 15.547 1.00 72.00 95 ILE A CA 1
ATOM 748 C C . ILE A 1 95 ? -12.573 1.871 16.446 1.00 72.00 95 ILE A C 1
ATOM 750 O O . ILE A 1 95 ? -11.468 1.846 16.986 1.00 72.00 95 ILE A O 1
ATOM 754 N N . LYS A 1 96 ? -13.411 2.904 16.623 1.00 72.12 96 LYS A N 1
ATOM 755 C CA . LYS A 1 96 ? -13.044 4.080 17.427 1.00 72.12 96 LYS A CA 1
ATOM 756 C C . LYS A 1 96 ? -12.584 3.642 18.818 1.00 72.12 96 LYS A C 1
ATOM 758 O O . LYS A 1 96 ? -13.260 2.880 19.499 1.00 72.12 96 LYS A O 1
ATOM 763 N N . GLY A 1 97 ? -11.408 4.121 19.217 1.00 73.19 97 GLY A N 1
ATOM 764 C CA . GLY A 1 97 ? -10.752 3.733 20.469 1.00 73.19 97 GLY A CA 1
ATOM 765 C C . GLY A 1 97 ? -9.814 2.523 20.366 1.00 73.19 97 GLY A C 1
ATOM 766 O O . GLY A 1 97 ? -9.066 2.273 21.307 1.00 73.19 97 GLY A O 1
ATOM 767 N N . LYS A 1 98 ? -9.781 1.806 19.234 1.00 81.69 98 LYS A N 1
ATOM 768 C CA . LYS A 1 98 ? -8.765 0.782 18.949 1.00 81.69 98 LYS A CA 1
ATOM 769 C C . LYS A 1 98 ? -7.503 1.427 18.376 1.00 81.69 98 LYS A C 1
ATOM 771 O O . LYS A 1 98 ? -7.562 2.423 17.651 1.00 81.69 98 LYS A O 1
ATOM 776 N N . SER A 1 99 ? -6.355 0.841 18.700 1.00 85.00 99 SER A N 1
ATOM 777 C CA . SER A 1 99 ? -5.068 1.199 18.112 1.00 85.00 99 SER A CA 1
ATOM 778 C C . SER A 1 99 ? -4.764 0.298 16.917 1.00 85.00 99 SER A C 1
ATOM 780 O O . SER A 1 99 ? -5.010 -0.906 16.956 1.00 85.00 99 SER A O 1
ATOM 782 N N . VAL A 1 100 ? -4.232 0.887 15.846 1.00 87.00 100 VAL A N 1
ATOM 783 C CA . VAL A 1 100 ? -3.836 0.163 14.628 1.00 87.00 100 VAL A CA 1
ATOM 784 C C . VAL A 1 100 ? -2.362 0.434 14.343 1.00 87.00 100 VAL A C 1
ATOM 786 O O . VAL A 1 100 ? -1.893 1.558 14.528 1.00 87.00 100 VAL A O 1
ATOM 789 N N . CYS A 1 101 ? -1.627 -0.589 13.907 1.00 90.56 101 CYS A N 1
ATOM 790 C CA . CYS A 1 101 ? -0.231 -0.473 13.495 1.00 90.56 101 CYS A CA 1
ATOM 791 C C . CYS A 1 101 ? -0.089 -0.868 12.024 1.00 90.56 101 CYS A C 1
ATOM 793 O O . CYS A 1 101 ? -0.373 -2.010 11.673 1.00 90.56 101 CYS A O 1
ATOM 795 N N . ASP A 1 102 ? 0.365 0.065 11.190 1.00 91.00 102 ASP A N 1
ATOM 796 C CA . ASP A 1 102 ? 0.713 -0.195 9.790 1.00 91.00 102 ASP A CA 1
ATOM 797 C C . ASP A 1 102 ? 2.234 -0.415 9.681 1.00 91.00 102 ASP A C 1
ATOM 799 O O . ASP A 1 102 ? 3.028 0.531 9.789 1.00 91.00 102 ASP A O 1
ATOM 803 N N . CYS A 1 103 ? 2.639 -1.685 9.566 1.00 91.00 103 CYS A N 1
ATOM 804 C CA . CYS A 1 103 ? 4.036 -2.120 9.517 1.00 91.00 103 CYS A CA 1
ATOM 805 C C . CYS A 1 103 ? 4.529 -2.202 8.073 1.00 91.00 103 CYS A C 1
ATOM 807 O O . CYS A 1 103 ? 4.091 -3.061 7.315 1.00 91.00 103 CYS A O 1
ATOM 809 N N . GLY A 1 104 ? 5.490 -1.348 7.716 1.00 88.25 104 GLY A N 1
ATOM 810 C CA . GLY A 1 104 ? 5.908 -1.185 6.326 1.00 88.25 104 GLY A CA 1
ATOM 811 C C . GLY A 1 104 ? 4.983 -0.242 5.561 1.00 88.25 104 GLY A C 1
ATOM 812 O O . GLY A 1 104 ? 4.748 -0.450 4.377 1.00 88.25 104 GLY A O 1
ATOM 813 N N . CYS A 1 105 ? 4.499 0.818 6.219 1.00 90.19 105 CYS A N 1
ATOM 814 C CA . CYS A 1 105 ? 3.476 1.724 5.687 1.00 90.19 105 CYS A CA 1
ATOM 815 C C . CYS A 1 105 ? 3.838 2.422 4.360 1.00 90.19 105 CYS A C 1
ATOM 817 O O . CYS A 1 105 ? 2.996 3.110 3.789 1.00 90.19 105 CYS A O 1
ATOM 819 N N . GLY A 1 106 ? 5.088 2.320 3.890 1.00 89.88 106 GLY A N 1
ATOM 820 C CA . GLY A 1 106 ? 5.562 2.957 2.663 1.00 89.88 106 GLY A CA 1
ATOM 821 C C . GLY A 1 106 ? 5.269 4.457 2.660 1.00 89.88 106 GLY A C 1
ATOM 822 O O . GLY A 1 106 ? 5.620 5.171 3.603 1.00 89.88 106 GLY A O 1
ATOM 823 N N . VAL A 1 107 ? 4.574 4.911 1.616 1.00 89.38 107 VAL A N 1
ATOM 824 C CA . VAL A 1 107 ? 4.109 6.301 1.454 1.00 89.38 107 VAL A CA 1
ATOM 825 C C . VAL A 1 107 ? 2.835 6.618 2.252 1.00 89.38 107 VAL A C 1
ATOM 827 O O . VAL A 1 107 ? 2.419 7.769 2.341 1.00 89.38 107 VAL A O 1
ATOM 830 N N . GLY A 1 108 ? 2.242 5.620 2.908 1.00 90.31 108 GLY A N 1
ATOM 831 C CA . GLY A 1 108 ? 1.091 5.778 3.789 1.00 90.31 108 GLY A CA 1
ATOM 832 C C . GLY A 1 108 ? -0.264 5.585 3.115 1.00 90.31 108 GLY A C 1
ATOM 833 O O . GLY A 1 108 ? -1.255 6.058 3.664 1.00 90.31 108 GLY A O 1
ATOM 834 N N . SER A 1 109 ? -0.318 4.889 1.978 1.00 91.75 109 SER A N 1
ATOM 835 C CA . SER A 1 109 ? -1.535 4.681 1.181 1.00 91.75 109 SER A CA 1
ATOM 836 C C . SER A 1 109 ? -2.694 4.057 1.973 1.00 91.75 109 SER A C 1
ATOM 838 O O . SER A 1 109 ? -3.843 4.405 1.741 1.00 91.75 109 SER A O 1
ATOM 840 N N . LEU A 1 110 ? -2.404 3.186 2.949 1.00 91.94 110 LEU A N 1
ATOM 841 C CA . LEU A 1 110 ? -3.400 2.622 3.873 1.00 91.94 110 LEU A CA 1
ATOM 842 C C . LEU A 1 110 ? -3.488 3.416 5.188 1.00 91.94 110 LEU A C 1
ATOM 844 O O . LEU A 1 110 ? -4.569 3.695 5.703 1.00 91.94 110 LEU A O 1
ATOM 848 N N . ALA A 1 111 ? -2.338 3.810 5.730 1.00 90.75 111 ALA A N 1
ATOM 849 C CA . ALA A 1 111 ? -2.239 4.582 6.960 1.00 90.75 111 ALA A CA 1
ATOM 850 C C . ALA A 1 111 ? -3.056 5.890 6.951 1.00 90.75 111 ALA A C 1
ATOM 852 O O . ALA A 1 111 ? -3.726 6.208 7.931 1.00 90.75 111 ALA A O 1
ATOM 853 N N . ILE A 1 112 ? -2.982 6.676 5.875 1.00 90.94 112 ILE A N 1
ATOM 854 C CA . ILE A 1 112 ? -3.669 7.971 5.771 1.00 90.94 112 ILE A CA 1
ATOM 855 C C . ILE A 1 112 ? -5.199 7.809 5.830 1.00 90.94 112 ILE A C 1
ATOM 857 O O . ILE A 1 112 ? -5.793 8.414 6.727 1.00 90.94 112 ILE A O 1
ATOM 861 N N . PRO A 1 113 ? -5.847 6.988 4.976 1.00 90.31 113 PRO A N 1
ATOM 862 C CA . PRO A 1 113 ? -7.297 6.813 5.042 1.00 90.31 113 PRO A CA 1
ATOM 863 C C . PRO A 1 113 ? -7.748 6.205 6.375 1.00 90.31 113 PRO A C 1
ATOM 865 O O . PRO A 1 113 ? -8.733 6.661 6.954 1.00 90.31 113 PRO A O 1
ATOM 868 N N . LEU A 1 114 ? -6.980 5.273 6.954 1.00 88.44 114 LEU A N 1
ATOM 869 C CA . LEU A 1 114 ? -7.268 4.771 8.300 1.00 88.44 114 LEU A CA 1
ATOM 870 C C . LEU A 1 114 ? -7.257 5.897 9.350 1.00 88.44 114 LEU A C 1
ATOM 872 O O . LEU A 1 114 ? -8.168 5.980 10.174 1.00 88.44 114 LEU A O 1
ATOM 876 N N . ALA A 1 115 ? -6.272 6.794 9.329 1.00 87.06 115 ALA A N 1
ATOM 877 C CA . ALA A 1 115 ? -6.246 7.927 10.255 1.00 87.06 115 ALA A CA 1
ATOM 878 C C . ALA A 1 115 ? -7.450 8.872 10.056 1.00 87.06 115 ALA A C 1
ATOM 880 O O . ALA A 1 115 ? -8.039 9.322 11.041 1.00 87.06 115 ALA A O 1
ATOM 881 N N . GLN A 1 116 ? -7.861 9.121 8.805 1.00 86.88 116 GLN A N 1
ATOM 882 C CA . GLN A 1 116 ? -9.017 9.968 8.466 1.00 86.88 116 GLN A CA 1
ATOM 883 C C . GLN A 1 116 ? -10.348 9.408 8.986 1.00 86.88 116 GLN A C 1
ATOM 885 O O . GLN A 1 116 ? -11.234 10.172 9.361 1.00 86.88 116 GLN A O 1
ATOM 890 N N . MET A 1 117 ? -10.463 8.089 9.123 1.00 83.25 117 MET A N 1
ATOM 891 C CA . MET A 1 117 ? -11.606 7.427 9.762 1.00 83.25 117 MET A CA 1
ATOM 892 C C . MET A 1 117 ? -11.632 7.584 11.305 1.00 83.25 117 MET A C 1
ATOM 894 O O . MET A 1 117 ? -12.423 6.926 11.986 1.00 83.25 117 MET A O 1
ATOM 898 N N . GLY A 1 118 ? -10.769 8.428 11.887 1.00 69.62 118 GLY A N 1
ATOM 899 C CA . GLY A 1 118 ? -10.746 8.750 13.320 1.00 69.62 118 GLY A CA 1
ATOM 900 C C . GLY A 1 118 ? -9.999 7.732 14.188 1.00 69.62 118 GLY A C 1
ATOM 901 O O . GLY A 1 118 ? -10.365 7.522 15.347 1.00 69.62 118 GLY A O 1
ATOM 902 N N . LYS A 1 119 ? -8.982 7.063 13.631 1.00 70.75 119 LYS A N 1
ATOM 903 C CA . LYS A 1 119 ? -8.252 5.957 14.278 1.00 70.75 119 LYS A CA 1
ATOM 904 C C . LYS A 1 119 ? -6.942 6.439 14.902 1.00 70.75 119 LYS A C 1
ATOM 906 O O . LYS A 1 119 ? -6.215 7.226 14.301 1.00 70.75 119 LYS A O 1
ATOM 911 N N . SER A 1 120 ? -6.595 5.907 16.077 1.00 74.19 120 SER A N 1
ATOM 912 C CA . SER A 1 120 ? -5.253 6.085 16.647 1.00 74.19 120 SER A CA 1
ATOM 913 C C . SER A 1 120 ? -4.279 5.150 15.928 1.00 74.19 120 SER A C 1
ATOM 915 O O . SER A 1 120 ? -4.328 3.929 16.103 1.00 74.19 120 SER A O 1
ATOM 917 N N . LEU A 1 121 ? -3.435 5.720 15.066 1.00 80.38 121 LEU A N 1
ATOM 918 C CA . LEU A 1 121 ? -2.562 4.975 14.165 1.00 80.38 121 LEU A CA 1
ATOM 919 C C . LEU A 1 121 ? -1.090 5.094 14.571 1.00 80.38 121 LEU A C 1
ATOM 921 O O . LEU A 1 121 ? -0.571 6.191 14.776 1.00 80.38 121 LEU A O 1
ATOM 925 N N . LYS A 1 122 ? -0.393 3.958 14.591 1.00 83.06 122 LYS A N 1
ATOM 926 C CA . LYS A 1 122 ? 1.069 3.880 14.644 1.00 83.06 122 LYS A CA 1
ATOM 927 C C . LYS A 1 122 ? 1.601 3.459 13.278 1.00 83.06 122 LYS A C 1
ATOM 929 O O . LYS A 1 122 ? 1.109 2.503 12.685 1.00 83.06 122 LYS A O 1
ATOM 934 N N . LYS A 1 123 ? 2.617 4.166 12.786 1.00 80.69 123 LYS A N 1
ATOM 935 C CA . LYS A 1 123 ? 3.353 3.790 11.573 1.00 80.69 123 LYS A CA 1
ATOM 936 C C . LYS A 1 123 ? 4.677 3.167 11.988 1.00 80.69 123 LYS A C 1
ATOM 938 O O . LYS A 1 123 ? 5.407 3.780 12.768 1.00 80.69 123 LYS A O 1
ATOM 943 N N . ALA A 1 124 ? 4.995 1.992 11.463 1.00 76.06 124 ALA A N 1
ATOM 944 C CA . ALA A 1 124 ? 6.309 1.387 11.638 1.00 76.06 124 ALA A CA 1
ATOM 945 C C . ALA A 1 124 ? 7.031 1.344 10.289 1.00 76.06 124 ALA A C 1
ATOM 947 O O . ALA A 1 124 ? 6.553 0.747 9.324 1.00 76.06 124 ALA A O 1
ATOM 948 N N . ARG A 1 125 ? 8.191 2.001 10.224 1.00 68.00 125 ARG A N 1
ATOM 949 C CA . ARG A 1 125 ? 9.137 1.872 9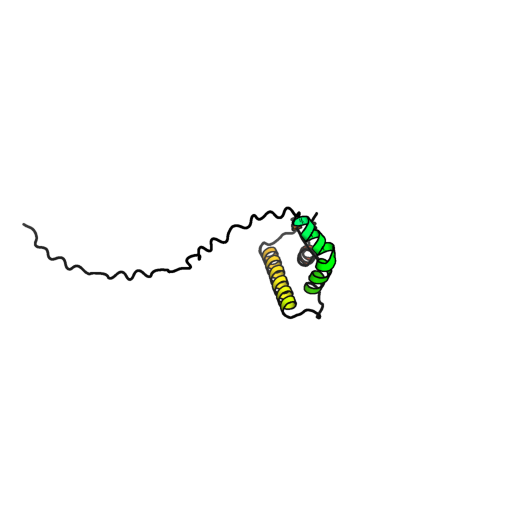.110 1.00 68.00 125 ARG A CA 1
ATOM 950 C C . ARG A 1 125 ? 10.051 0.679 9.388 1.00 68.00 125 ARG A C 1
ATOM 952 O O . ARG A 1 125 ? 10.256 0.330 10.549 1.00 68.00 125 ARG A O 1
ATOM 959 N N . PHE A 1 126 ? 10.602 0.074 8.337 1.00 59.66 126 PHE A N 1
ATOM 960 C CA . PHE A 1 126 ? 11.673 -0.908 8.500 1.00 59.66 126 PHE A CA 1
ATOM 961 C C . PHE A 1 126 ? 12.788 -0.328 9.401 1.00 59.66 126 PHE A C 1
ATOM 963 O O . PHE A 1 126 ? 13.141 0.846 9.219 1.00 59.66 126 PHE A O 1
ATOM 970 N N . PRO A 1 127 ? 13.285 -1.094 10.392 1.00 55.47 127 PRO A N 1
ATOM 971 C CA . PRO A 1 127 ? 14.355 -0.663 11.293 1.00 55.47 127 PRO A CA 1
ATOM 972 C C . PRO A 1 127 ? 15.656 -0.399 10.542 1.00 55.47 127 PRO A C 1
ATOM 974 O O . PRO A 1 127 ? 15.913 -1.078 9.518 1.00 55.47 127 PRO A O 1
#

Secondary structure (DSSP, 8-state):
----------------------------------S---S-HHHHHHHHHHTHHHHHHHHHTSS-S---HHHHHHHHHHHHHHHHHHHHHHHT---TT-EEEEET-TT-TTHHHHHHTT-EEEEE---

InterPro domains:
  IPR029063 S-adenosyl-L-methionine-dependent methyltransferase superfamily [G3DSA:3.40.50.150] (35-121)
  IPR029063 S-adenosyl-L-methionine-dependent methyltransferase superfamily [SSF53335] (34-119)

pLDDT: mean 74.72, std 18.57, range [36.97, 96.62]

Sequence (127 aa):
RNKMKSSVVALALASIVLTAEGFAPVNSRTTLKPLSSSVDDKKEVREYFNNEGFNRWNKIYSESDEVNSVQLDIRDGHGQTIQKILNWVEDDGNIKGKSVCDCGCGVGSLAIPLAQMGKSLKKARFP

Radius of gyration: 29.38 Å; chains: 1; bounding box: 67×87×39 Å